Protein AF-A0A1F7JZT6-F1 (afdb_monomer)

Foldseek 3Di:
DDVVVVCVVVCVVVVVVVLVCLLVVLVVQLVVLVVVLVVVVVVVVVDVDPPVCPSNVVSVVSNVVSVVSNVCSVPPD

Mean predicted aligned error: 6.96 Å

Radius of gyration: 19.11 Å; Cα contacts (8 Å, |Δi|>4): 39; chains: 1; bounding box: 52×18×50 Å

Secondary structure (DSSP, 8-state):
--HHHHHHHTSHHHHHHHHHHHHHHHHHHHHHHHHHHHHHHHHHHHS---STTHHHHHHHHHHHHHHHHHHHHHHT-

pLDDT: mean 88.28, std 11.9, range [49.06, 98.19]

InterPro domains:
  IPR043716 Family of unknown function DUF5657 [PF18901] (17-77)

Sequence (77 aa):
MNAFIEFFNKGDAVNLLIKLFGIVGGFLYFFFAWVMIGQIRALKKTIEVHDEGLLITLAYVQLILSAVIVLYALFIL

Structure (mmCIF, N/CA/C/O backbone):
data_AF-A0A1F7JZT6-F1
#
_entry.id   AF-A0A1F7JZT6-F1
#
loop_
_atom_site.group_PDB
_atom_site.id
_atom_site.type_symbol
_atom_site.label_atom_id
_atom_site.label_alt_id
_atom_site.label_comp_id
_atom_site.label_asym_id
_atom_site.label_entity_id
_atom_site.label_seq_id
_atom_site.pdbx_PDB_ins_code
_atom_site.Cartn_x
_atom_site.Cartn_y
_atom_site.Cartn_z
_atom_site.occupancy
_atom_site.B_iso_or_equiv
_atom_site.auth_seq_id
_atom_site.auth_comp_id
_atom_site.auth_asym_id
_atom_site.auth_atom_id
_atom_site.pdbx_PDB_model_num
ATOM 1 N N . MET A 1 1 ? 32.450 1.812 -27.310 1.00 49.06 1 MET A N 1
ATOM 2 C CA . MET A 1 1 ? 31.903 3.094 -26.827 1.00 49.06 1 MET A CA 1
ATOM 3 C C . MET A 1 1 ? 30.461 3.206 -27.306 1.00 49.06 1 MET A C 1
ATOM 5 O O . MET A 1 1 ? 30.277 3.428 -28.485 1.00 49.06 1 MET A O 1
ATOM 9 N N . ASN A 1 2 ? 29.392 2.964 -26.550 1.00 56.19 2 ASN A N 1
ATOM 10 C CA . ASN A 1 2 ? 29.174 2.419 -25.208 1.00 56.19 2 ASN A CA 1
ATOM 11 C C . ASN A 1 2 ? 27.774 1.780 -25.282 1.00 56.19 2 ASN A C 1
ATOM 13 O O . ASN A 1 2 ? 26.809 2.524 -25.424 1.00 56.19 2 ASN A O 1
ATOM 17 N N . ALA A 1 3 ? 27.635 0.454 -25.174 1.00 63.59 3 ALA A N 1
ATOM 18 C CA . ALA A 1 3 ? 26.314 -0.204 -25.121 1.00 63.59 3 ALA A CA 1
A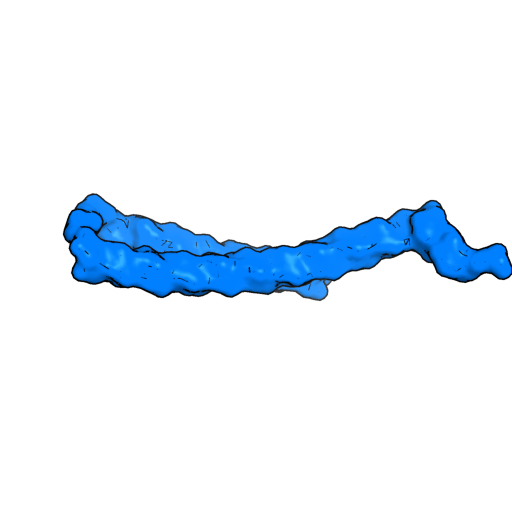TOM 19 C C . ALA A 1 3 ? 25.402 0.415 -24.036 1.00 63.59 3 ALA A C 1
ATOM 21 O O . ALA A 1 3 ? 24.186 0.489 -24.175 1.00 63.59 3 ALA A O 1
ATOM 22 N N . PHE A 1 4 ? 26.029 0.965 -22.994 1.00 63.06 4 PHE A N 1
ATOM 23 C CA . PHE A 1 4 ? 25.409 1.767 -21.947 1.00 63.06 4 PHE A CA 1
ATOM 24 C C . PHE A 1 4 ? 24.732 3.063 -22.448 1.00 63.06 4 PHE A C 1
ATOM 26 O O . PHE A 1 4 ? 23.652 3.411 -21.983 1.00 63.06 4 PHE A O 1
ATOM 33 N N . ILE A 1 5 ? 25.333 3.769 -23.414 1.00 67.12 5 ILE A N 1
ATOM 34 C CA . ILE A 1 5 ? 24.761 4.986 -24.023 1.00 67.12 5 ILE A CA 1
ATOM 35 C C . ILE A 1 5 ? 23.611 4.618 -24.972 1.00 67.12 5 ILE A C 1
ATOM 37 O O . ILE A 1 5 ? 22.614 5.330 -25.047 1.00 67.12 5 ILE A O 1
ATOM 41 N N . GLU A 1 6 ? 23.710 3.477 -25.655 1.00 64.19 6 GLU A N 1
ATOM 42 C CA . GLU A 1 6 ? 22.669 2.995 -26.568 1.00 64.19 6 GLU A CA 1
ATOM 43 C C . GLU A 1 6 ? 21.402 2.526 -25.824 1.00 64.19 6 GLU A C 1
ATOM 45 O O . GLU A 1 6 ? 20.291 2.804 -26.274 1.00 64.19 6 GLU A O 1
ATOM 50 N N . PHE A 1 7 ? 21.558 1.918 -24.639 1.00 63.69 7 PHE A N 1
ATOM 51 C CA . PHE A 1 7 ? 20.458 1.564 -23.725 1.00 63.69 7 PHE A CA 1
ATOM 52 C C . PHE A 1 7 ? 19.696 2.795 -23.199 1.00 63.69 7 PHE A C 1
ATOM 54 O O . PHE A 1 7 ? 18.474 2.769 -23.054 1.00 63.69 7 PHE A O 1
ATOM 61 N N . PHE A 1 8 ? 20.400 3.905 -22.954 1.00 63.28 8 PHE A N 1
ATOM 62 C CA . PHE A 1 8 ? 19.775 5.164 -22.535 1.00 63.28 8 PHE A CA 1
ATOM 63 C C . PHE A 1 8 ? 19.077 5.907 -23.685 1.00 63.28 8 PHE A C 1
ATOM 65 O O . PHE A 1 8 ? 18.027 6.507 -23.468 1.00 63.28 8 PHE A O 1
ATOM 72 N N . ASN A 1 9 ? 19.605 5.837 -24.910 1.00 66.31 9 ASN A N 1
ATOM 73 C CA . ASN A 1 9 ? 19.055 6.568 -26.059 1.00 66.31 9 ASN A CA 1
ATOM 74 C C . ASN A 1 9 ? 17.772 5.963 -26.654 1.00 66.31 9 ASN A C 1
ATOM 76 O O . ASN A 1 9 ? 17.056 6.661 -27.367 1.00 66.31 9 ASN A O 1
ATOM 80 N N . LYS A 1 10 ? 17.454 4.691 -26.377 1.00 65.31 10 LYS A N 1
ATOM 81 C CA . LYS A 1 10 ? 16.242 4.025 -26.899 1.00 65.31 10 LYS A CA 1
ATOM 82 C C . LYS A 1 10 ? 14.987 4.192 -26.033 1.00 65.31 10 LYS A C 1
ATOM 84 O O . LYS A 1 10 ? 13.948 3.636 -26.365 1.00 65.31 10 LYS A O 1
ATOM 89 N N . GLY A 1 11 ? 15.059 4.934 -24.926 1.00 68.62 11 GLY A N 1
ATOM 90 C CA . GLY A 1 11 ? 13.950 5.041 -23.965 1.00 68.62 11 GLY A CA 1
ATOM 91 C C . GLY A 1 11 ? 13.787 3.814 -23.053 1.00 68.62 11 GLY A C 1
ATOM 92 O O . GLY A 1 11 ? 13.036 3.877 -22.080 1.00 68.62 11 GLY A O 1
ATOM 93 N N . ASP A 1 12 ? 14.548 2.740 -23.291 1.00 78.62 12 ASP A N 1
ATOM 94 C CA . ASP A 1 12 ? 14.527 1.509 -22.490 1.00 78.62 12 ASP A CA 1
ATOM 95 C C . ASP A 1 12 ? 14.962 1.745 -21.037 1.00 78.62 12 ASP A C 1
ATOM 97 O O . ASP A 1 12 ? 14.350 1.210 -20.112 1.00 78.62 12 ASP A O 1
ATOM 101 N N . ALA A 1 13 ? 15.959 2.605 -20.806 1.00 82.25 13 ALA A N 1
ATOM 102 C CA . ALA A 1 13 ? 16.399 2.949 -19.452 1.00 82.25 13 ALA A CA 1
ATOM 103 C C . ALA A 1 13 ? 15.313 3.668 -18.631 1.00 82.25 13 ALA A C 1
ATOM 105 O O . ALA A 1 13 ? 15.148 3.398 -17.442 1.00 82.25 13 ALA A O 1
ATOM 106 N N . VAL A 1 14 ? 14.553 4.569 -19.261 1.00 84.12 14 VAL A N 1
ATOM 107 C CA . VAL A 1 14 ? 13.472 5.312 -18.596 1.00 84.12 14 VAL A CA 1
ATOM 108 C C . VAL A 1 14 ? 12.299 4.382 -18.288 1.00 84.12 14 VAL A C 1
ATOM 110 O O . VAL A 1 14 ? 11.788 4.410 -17.171 1.00 84.12 14 VAL A O 1
ATOM 113 N N . ASN A 1 15 ? 11.925 3.502 -19.221 1.00 84.06 15 ASN A N 1
ATOM 114 C CA . ASN A 1 15 ? 10.886 2.494 -18.991 1.00 84.06 15 ASN A CA 1
ATOM 115 C C . ASN A 1 15 ? 11.258 1.527 -17.858 1.00 84.06 15 ASN A C 1
ATOM 117 O O . ASN A 1 15 ? 10.431 1.249 -16.990 1.00 84.06 15 ASN A O 1
ATOM 121 N N . LEU A 1 16 ? 12.513 1.069 -17.814 1.00 86.3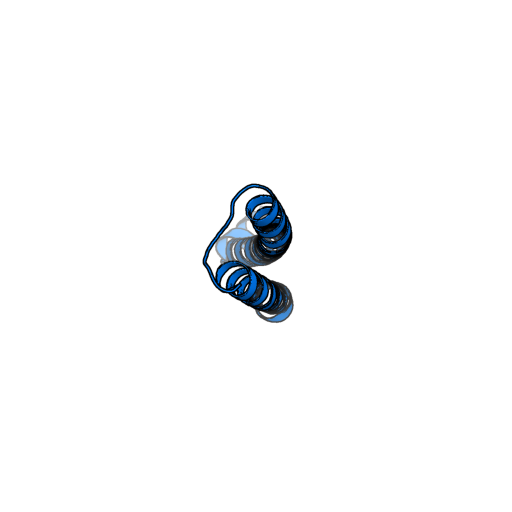8 16 LEU A N 1
ATOM 122 C CA . LEU A 1 16 ? 13.021 0.238 -16.721 1.00 86.38 16 LEU A CA 1
ATOM 123 C C . LEU A 1 16 ? 12.917 0.961 -15.369 1.00 86.38 16 LEU A C 1
ATOM 125 O O . LEU A 1 16 ? 12.466 0.373 -14.385 1.00 86.38 16 LEU A O 1
ATOM 129 N N . LEU A 1 17 ? 13.303 2.240 -15.314 1.00 89.31 17 LEU A N 1
ATOM 130 C CA . LEU A 1 17 ? 13.197 3.045 -14.098 1.00 89.31 17 LEU A CA 1
ATOM 131 C C . LEU A 1 17 ? 11.744 3.224 -13.657 1.00 89.31 17 LEU A C 1
ATOM 133 O O . LEU A 1 17 ? 11.456 3.024 -12.482 1.00 89.31 17 LEU A O 1
ATOM 137 N N . ILE A 1 18 ? 10.827 3.542 -14.575 1.00 88.69 18 ILE A N 1
ATOM 138 C CA . ILE A 1 18 ? 9.394 3.678 -14.271 1.00 88.69 18 ILE A CA 1
ATOM 139 C C . ILE A 1 18 ? 8.839 2.369 -13.706 1.00 88.69 18 ILE A C 1
ATOM 141 O O . ILE A 1 18 ? 8.130 2.395 -12.703 1.00 88.69 18 ILE A O 1
ATOM 145 N N . LYS A 1 19 ? 9.206 1.227 -14.293 1.00 90.31 19 LYS A N 1
ATOM 146 C CA . LYS A 1 19 ? 8.782 -0.096 -13.824 1.00 90.31 19 LYS A CA 1
ATOM 147 C C . LYS A 1 19 ? 9.285 -0.386 -12.409 1.00 90.31 19 LYS A C 1
ATOM 149 O O . LYS A 1 19 ? 8.500 -0.738 -11.531 1.00 90.31 19 LYS A O 1
ATOM 154 N N . LEU A 1 20 ? 10.575 -0.162 -12.152 1.00 93.00 20 LEU A N 1
ATOM 155 C CA . LEU A 1 20 ? 11.167 -0.343 -10.822 1.00 93.00 20 LEU A CA 1
ATOM 156 C C . LEU A 1 20 ? 10.543 0.595 -9.782 1.00 93.00 20 LEU A C 1
ATOM 158 O O . LEU A 1 20 ? 10.185 0.148 -8.692 1.00 93.00 20 LEU A O 1
ATOM 162 N N . PHE A 1 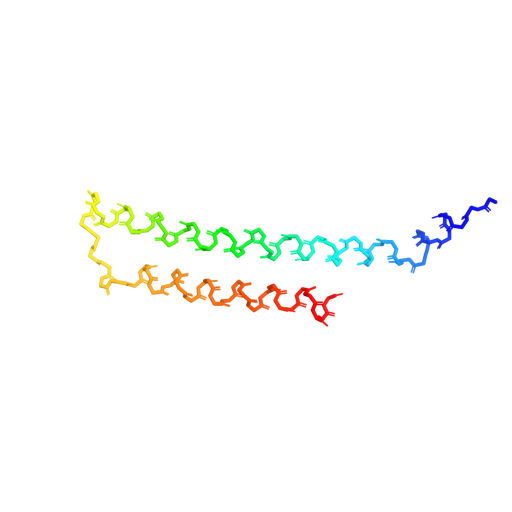21 ? 10.360 1.874 -10.119 1.00 93.75 21 PHE A N 1
ATOM 163 C CA . PHE A 1 21 ? 9.692 2.838 -9.244 1.00 93.75 21 PHE A CA 1
ATOM 164 C C . PHE A 1 21 ? 8.231 2.474 -8.994 1.00 93.75 21 PHE A C 1
ATOM 166 O O . PHE A 1 21 ? 7.764 2.623 -7.869 1.00 93.75 21 PHE A O 1
ATOM 173 N N . GLY A 1 22 ? 7.518 1.973 -10.002 1.00 93.94 22 GLY A N 1
ATOM 174 C CA . GLY A 1 22 ? 6.140 1.514 -9.866 1.00 93.94 22 GLY A CA 1
ATOM 175 C C . GLY A 1 22 ? 6.024 0.331 -8.910 1.00 93.94 22 GLY A C 1
ATOM 176 O O . GLY A 1 22 ? 5.176 0.349 -8.021 1.00 93.94 22 GLY A O 1
ATOM 177 N N . ILE A 1 23 ? 6.920 -0.654 -9.026 1.00 96.00 23 ILE A N 1
ATOM 178 C CA . ILE A 1 23 ? 6.963 -1.814 -8.125 1.00 96.00 23 ILE A CA 1
ATOM 179 C C . ILE A 1 23 ? 7.264 -1.363 -6.695 1.00 96.00 23 ILE A C 1
ATOM 181 O O . ILE A 1 23 ? 6.489 -1.646 -5.780 1.00 96.00 23 ILE A O 1
ATOM 185 N N . VAL A 1 24 ? 8.363 -0.629 -6.494 1.00 97.31 24 VAL A N 1
ATOM 186 C CA . VAL A 1 24 ? 8.769 -0.161 -5.161 1.00 97.31 24 VAL A CA 1
ATOM 187 C C . VAL A 1 24 ? 7.691 0.739 -4.556 1.00 97.31 24 VAL A C 1
ATOM 189 O O . VAL A 1 24 ? 7.279 0.524 -3.419 1.00 97.31 24 VAL A O 1
ATOM 192 N N . GLY A 1 25 ? 7.181 1.703 -5.322 1.00 97.00 25 GLY A N 1
ATOM 193 C CA . GLY A 1 25 ? 6.116 2.609 -4.903 1.00 97.00 25 GLY A CA 1
ATOM 194 C C . GLY A 1 25 ? 4.820 1.879 -4.551 1.00 97.00 25 GLY A C 1
ATOM 195 O O . GLY A 1 25 ? 4.206 2.194 -3.534 1.00 97.00 25 GLY A O 1
ATOM 196 N N . GLY A 1 26 ? 4.439 0.860 -5.326 1.00 97.12 26 GLY A N 1
ATOM 197 C CA . GLY A 1 26 ? 3.282 0.012 -5.042 1.00 97.12 26 GLY A CA 1
ATOM 198 C C . GLY A 1 26 ? 3.411 -0.704 -3.699 1.00 97.12 26 GLY A C 1
ATOM 199 O O . GLY A 1 26 ? 2.501 -0.629 -2.872 1.00 97.12 26 GLY A O 1
ATOM 200 N N . PHE A 1 27 ? 4.562 -1.331 -3.432 1.00 97.88 27 PHE A N 1
ATOM 201 C CA . PHE A 1 27 ? 4.815 -1.975 -2.139 1.00 97.88 27 PHE A CA 1
ATOM 202 C C . PHE A 1 27 ? 4.835 -0.971 -0.985 1.00 97.88 27 PHE A C 1
ATOM 204 O O . PHE A 1 27 ? 4.217 -1.222 0.050 1.00 97.88 27 PHE A O 1
ATOM 211 N N . LEU A 1 28 ? 5.494 0.178 -1.154 1.00 98.12 28 LEU A N 1
ATOM 212 C CA . LEU A 1 28 ? 5.512 1.233 -0.137 1.00 98.12 28 LEU A CA 1
ATOM 213 C C . LEU A 1 28 ? 4.095 1.722 0.186 1.00 98.12 28 LEU A C 1
ATOM 215 O O . LEU A 1 28 ? 3.752 1.875 1.358 1.00 98.12 28 LEU A O 1
ATOM 219 N N . TYR A 1 29 ? 3.252 1.908 -0.831 1.00 97.62 29 TYR A N 1
ATOM 220 C CA . TYR A 1 29 ? 1.862 2.306 -0.638 1.00 97.62 29 TYR A CA 1
ATOM 221 C C . TYR A 1 29 ? 1.028 1.212 0.045 1.00 97.62 29 TYR A C 1
ATOM 223 O O . TYR A 1 29 ? 0.199 1.514 0.904 1.00 97.62 29 TYR A O 1
ATOM 231 N N . PHE A 1 30 ? 1.278 -0.062 -0.269 1.00 98.19 30 PHE A N 1
ATOM 232 C CA . PHE A 1 30 ? 0.655 -1.188 0.428 1.00 98.19 30 PHE A CA 1
ATOM 233 C C . PHE A 1 30 ? 1.005 -1.205 1.921 1.00 98.19 30 PHE A C 1
ATOM 235 O O . PHE A 1 30 ? 0.107 -1.259 2.764 1.00 98.19 30 PHE A O 1
ATOM 242 N N . PHE A 1 31 ? 2.291 -1.068 2.262 1.00 98.12 31 PHE A N 1
ATOM 243 C CA . PHE A 1 31 ? 2.730 -0.962 3.656 1.00 98.12 31 PHE A CA 1
ATOM 244 C C . PHE A 1 31 ? 2.126 0.253 4.356 1.00 98.12 31 PHE A C 1
ATOM 246 O O . PHE A 1 31 ? 1.666 0.142 5.492 1.00 98.12 31 PHE A O 1
ATOM 253 N N . PHE A 1 32 ? 2.076 1.397 3.679 1.00 97.81 32 PHE A N 1
ATOM 254 C CA . PHE A 1 32 ? 1.435 2.595 4.205 1.00 97.81 32 PHE A CA 1
ATOM 255 C C . PHE A 1 32 ? -0.047 2.355 4.534 1.00 97.81 32 PHE A C 1
ATOM 257 O O . PHE A 1 32 ? -0.473 2.627 5.656 1.00 97.81 32 PHE A O 1
ATOM 264 N N . ALA A 1 33 ? -0.823 1.789 3.603 1.00 97.94 33 ALA A N 1
ATOM 265 C CA . ALA A 1 33 ? -2.239 1.487 3.818 1.00 97.94 33 ALA A CA 1
ATOM 266 C C . ALA A 1 33 ? -2.447 0.507 4.986 1.00 97.94 33 ALA A C 1
ATOM 268 O O . ALA A 1 33 ? -3.357 0.676 5.798 1.00 97.94 33 ALA A O 1
ATOM 269 N N . TRP A 1 34 ? -1.561 -0.482 5.120 1.00 97.75 34 TRP A N 1
ATOM 270 C CA . TRP A 1 34 ? -1.571 -1.411 6.246 1.00 97.75 34 TRP A CA 1
ATOM 271 C C . TRP A 1 34 ? -1.317 -0.707 7.587 1.00 97.75 34 TRP A C 1
ATOM 273 O O . TRP A 1 34 ? -2.067 -0.895 8.549 1.00 97.75 34 TRP A O 1
ATOM 283 N N . VAL A 1 35 ? -0.284 0.139 7.658 1.00 97.94 35 VAL A N 1
ATOM 284 C CA . VAL A 1 35 ? 0.061 0.909 8.866 1.00 97.94 35 VAL A CA 1
ATOM 285 C C . VAL A 1 35 ? -1.074 1.860 9.257 1.00 97.94 35 VAL A C 1
ATOM 287 O O . VAL A 1 35 ? -1.404 1.957 10.442 1.00 97.94 35 VAL A O 1
ATOM 290 N N . MET A 1 36 ? -1.726 2.495 8.281 1.00 97.12 36 MET A N 1
ATOM 291 C CA . MET A 1 36 ? -2.867 3.390 8.501 1.00 97.12 36 MET A CA 1
ATOM 292 C C . MET A 1 36 ? -4.021 2.708 9.243 1.00 97.12 36 MET A C 1
ATOM 294 O O . MET A 1 36 ? -4.610 3.310 10.140 1.00 97.12 36 MET A O 1
ATOM 298 N N . ILE A 1 37 ? -4.319 1.437 8.954 1.00 96.50 37 ILE A N 1
ATOM 299 C CA . ILE A 1 37 ? -5.349 0.688 9.696 1.00 96.50 37 ILE A CA 1
ATOM 300 C C . ILE A 1 37 ? -4.977 0.592 11.182 1.00 96.50 37 ILE A C 1
ATOM 302 O O . ILE A 1 37 ? -5.826 0.795 12.054 1.00 96.50 37 ILE A O 1
ATOM 306 N N . GLY A 1 38 ? -3.706 0.314 11.485 1.00 95.19 38 GLY A N 1
ATOM 307 C CA . GLY A 1 38 ? -3.195 0.291 12.856 1.00 95.19 38 GLY A CA 1
ATOM 308 C C . GLY A 1 38 ? -3.333 1.647 13.553 1.00 95.19 38 GLY A C 1
ATOM 309 O O . GLY A 1 38 ? -3.797 1.708 14.693 1.00 95.19 38 GLY A O 1
ATOM 310 N N . GLN A 1 39 ? -3.005 2.732 12.850 1.00 95.12 39 GLN A N 1
ATOM 311 C CA . GLN A 1 39 ? -3.121 4.098 13.364 1.00 95.12 39 GLN A CA 1
ATOM 312 C C . GLN A 1 39 ? -4.578 4.502 13.628 1.00 95.12 39 GLN A C 1
ATOM 314 O O . GLN A 1 39 ? -4.870 5.049 14.688 1.00 95.12 39 GLN A O 1
ATOM 319 N N . ILE A 1 40 ? -5.513 4.159 12.737 1.00 94.38 40 ILE A N 1
ATOM 320 C CA . ILE A 1 40 ? -6.948 4.421 12.936 1.00 94.38 40 ILE A CA 1
ATOM 321 C C . ILE A 1 40 ? -7.477 3.648 14.145 1.00 94.38 40 ILE A C 1
ATOM 323 O O . ILE A 1 40 ? -8.221 4.196 14.956 1.00 94.38 40 ILE A O 1
ATOM 327 N N . ARG A 1 41 ? -7.071 2.384 14.318 1.00 92.31 41 ARG A N 1
ATOM 328 C CA . ARG A 1 41 ? -7.444 1.605 15.509 1.00 92.31 41 ARG A CA 1
ATOM 329 C C . ARG A 1 41 ? -6.883 2.212 16.793 1.00 92.31 41 ARG A C 1
ATOM 331 O O . ARG A 1 41 ? -7.572 2.188 17.806 1.00 92.31 41 ARG A O 1
ATOM 338 N N .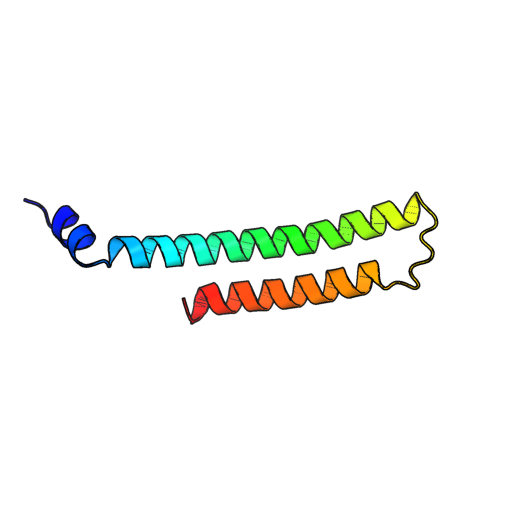 ALA A 1 42 ? -5.654 2.726 16.769 1.00 93.75 42 ALA A N 1
ATOM 339 C CA . ALA A 1 42 ? -5.065 3.409 17.918 1.00 93.75 42 ALA A CA 1
ATOM 340 C C . ALA A 1 42 ? -5.824 4.706 18.244 1.00 93.75 42 ALA A C 1
ATOM 342 O O . ALA A 1 42 ? -6.165 4.929 19.401 1.00 93.75 42 ALA A O 1
ATOM 343 N N . LEU A 1 43 ? -6.173 5.496 17.224 1.00 93.31 43 LEU A N 1
ATOM 344 C CA . LEU A 1 43 ? -6.952 6.727 17.365 1.00 93.31 43 LEU A CA 1
ATOM 345 C C . LEU A 1 43 ? -8.334 6.475 17.984 1.00 93.31 43 LEU A C 1
ATOM 347 O O . LEU A 1 43 ? -8.729 7.168 18.914 1.00 93.31 43 LEU A O 1
ATOM 351 N N . LYS A 1 44 ? -9.046 5.437 17.527 1.00 88.94 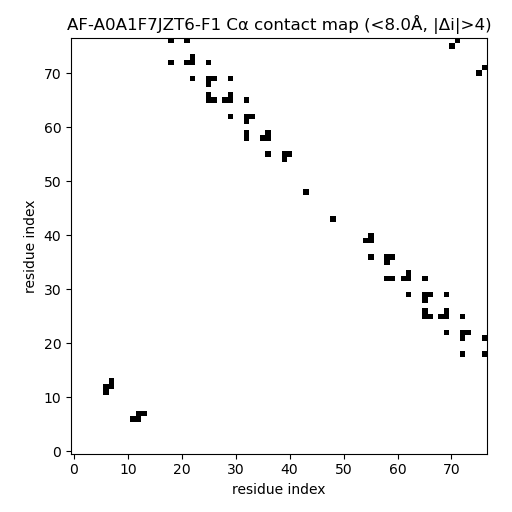44 LYS A N 1
ATOM 352 C CA . LYS A 1 44 ? -10.366 5.070 18.071 1.00 88.94 44 LYS A CA 1
ATOM 353 C C . LYS A 1 44 ? -10.333 4.601 19.527 1.00 88.94 44 LYS A C 1
ATOM 355 O O . LYS A 1 44 ? -11.374 4.558 20.169 1.00 88.94 44 LYS A O 1
ATOM 360 N N . LYS A 1 45 ? -9.164 4.213 20.048 1.00 87.12 45 LYS A N 1
ATOM 361 C CA . LYS A 1 45 ? -9.002 3.857 21.467 1.00 87.12 45 LYS A CA 1
ATOM 362 C C . LYS A 1 45 ? -8.790 5.075 22.359 1.00 87.12 45 LYS A C 1
ATOM 364 O O . LYS A 1 45 ? -9.057 4.985 23.551 1.00 87.12 45 LYS A O 1
ATOM 369 N N . THR A 1 46 ? -8.257 6.167 21.817 1.00 88.75 46 THR A N 1
ATOM 370 C CA . THR A 1 46 ? -7.918 7.369 22.590 1.00 88.75 46 THR A CA 1
ATOM 371 C C . THR A 1 46 ? -8.974 8.458 22.475 1.00 88.75 46 THR A C 1
ATOM 373 O O . THR A 1 46 ? -9.100 9.270 23.386 1.00 88.75 46 THR A O 1
ATOM 376 N N . ILE A 1 47 ? -9.724 8.481 21.372 1.00 86.50 47 ILE A N 1
ATOM 377 C CA . ILE A 1 47 ? -10.747 9.483 21.088 1.00 86.50 47 ILE A CA 1
ATOM 378 C C . ILE A 1 47 ? -12.034 8.768 20.684 1.00 86.50 47 ILE A C 1
ATOM 380 O O . ILE A 1 47 ? -12.022 7.867 19.844 1.00 86.50 47 ILE A O 1
ATOM 384 N N . GLU A 1 48 ? -13.150 9.198 21.267 1.00 80.06 48 GLU A N 1
ATOM 385 C CA . GLU A 1 48 ? -14.479 8.754 20.864 1.00 80.06 48 GLU A CA 1
ATOM 386 C C . GLU A 1 48 ? -14.833 9.391 19.513 1.00 80.06 48 GLU A C 1
ATOM 388 O O . GLU A 1 48 ? -15.214 10.558 19.411 1.00 80.06 48 GLU A O 1
ATOM 393 N N . VAL A 1 49 ? -14.621 8.628 18.442 1.00 78.44 49 VAL A N 1
ATOM 394 C CA . VAL A 1 49 ? -14.922 9.055 17.075 1.00 78.44 49 VAL A CA 1
ATOM 395 C C . VAL A 1 49 ? -16.312 8.540 16.695 1.00 78.44 49 VAL A C 1
ATOM 397 O O . VAL A 1 49 ? -16.502 7.338 16.519 1.00 78.44 49 VAL A O 1
ATOM 400 N N . HIS A 1 50 ? -17.275 9.448 16.523 1.00 80.75 50 HIS A N 1
ATOM 401 C CA . HIS A 1 50 ? -18.635 9.154 16.049 1.00 80.75 50 HIS A CA 1
ATOM 402 C C . HIS A 1 50 ? -18.668 8.981 14.517 1.00 80.75 50 HIS A C 1
ATOM 404 O O . HIS A 1 50 ? -19.328 9.737 13.813 1.00 80.75 50 HIS A O 1
ATOM 410 N N . ASP A 1 51 ? -17.899 8.030 13.980 1.00 84.06 51 ASP A N 1
ATOM 411 C CA . ASP A 1 51 ? -17.803 7.782 12.530 1.00 84.06 51 ASP A CA 1
ATOM 412 C C . ASP A 1 51 ? -18.535 6.519 12.058 1.00 84.06 51 ASP A C 1
ATOM 414 O O . ASP A 1 51 ? -18.378 6.138 10.901 1.00 84.06 51 ASP A O 1
ATOM 418 N N . GLU A 1 52 ? -19.255 5.820 12.942 1.00 85.44 52 GLU A N 1
ATOM 419 C CA . GLU A 1 52 ? -19.926 4.535 12.657 1.00 85.44 52 GLU A CA 1
ATOM 420 C C . GLU A 1 52 ? -19.008 3.475 12.007 1.00 85.44 52 GLU A C 1
ATOM 422 O O . GLU A 1 52 ? -19.461 2.545 11.345 1.00 85.44 52 GLU A O 1
ATOM 427 N N . GLY A 1 53 ? -17.685 3.587 12.172 1.00 86.44 53 GLY A N 1
ATOM 428 C CA . GLY A 1 53 ? -16.742 2.687 11.507 1.00 86.44 53 GLY A CA 1
ATOM 429 C C . GLY A 1 53 ? -16.333 3.099 10.088 1.00 86.44 53 GLY A C 1
ATOM 430 O O . GLY A 1 53 ? -15.484 2.431 9.501 1.00 86.44 53 GLY A O 1
ATOM 431 N N . LEU A 1 54 ? -16.840 4.202 9.539 1.00 92.31 54 LEU A N 1
ATOM 432 C CA . LEU A 1 54 ? -16.565 4.630 8.164 1.00 92.31 54 LEU A CA 1
ATOM 433 C C . LEU A 1 54 ? -15.063 4.779 7.889 1.00 92.31 54 LEU A C 1
ATOM 435 O O . LEU A 1 54 ? -14.569 4.272 6.880 1.00 92.31 54 LEU A O 1
ATOM 439 N N . LEU A 1 55 ? -14.310 5.390 8.810 1.00 92.44 55 LEU A N 1
ATOM 440 C CA . LEU A 1 55 ? -12.879 5.634 8.619 1.00 92.44 55 LEU A CA 1
ATOM 441 C C . LEU A 1 55 ? -12.078 4.326 8.517 1.00 92.44 55 LEU A C 1
ATOM 443 O O . LEU A 1 55 ? -11.149 4.221 7.719 1.00 92.44 55 LEU A O 1
ATOM 447 N N . ILE A 1 56 ? -12.456 3.303 9.295 1.00 93.12 56 ILE A N 1
ATOM 448 C CA . ILE A 1 56 ? -11.774 2.004 9.244 1.00 93.12 56 ILE A CA 1
ATOM 449 C C . ILE A 1 56 ? -12.184 1.194 8.012 1.00 93.12 56 ILE A C 1
ATOM 451 O O . ILE A 1 56 ? -11.342 0.518 7.425 1.00 93.12 56 ILE A O 1
ATOM 455 N N . THR A 1 57 ? -13.435 1.319 7.569 1.00 95.19 57 THR A N 1
ATOM 456 C CA . THR A 1 57 ? -13.9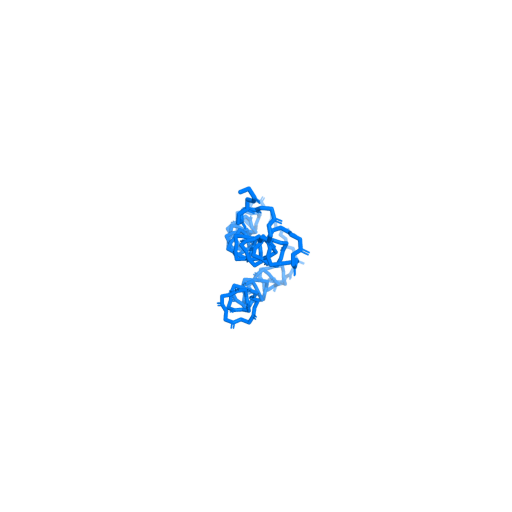08 0.726 6.313 1.00 95.19 57 THR A CA 1
ATOM 457 C C . THR A 1 57 ? -13.147 1.294 5.118 1.00 95.19 57 THR A C 1
ATOM 459 O O . THR A 1 57 ? -12.629 0.528 4.307 1.00 95.19 57 THR A O 1
ATOM 462 N N . LEU A 1 58 ? -12.993 2.621 5.042 1.00 96.00 58 LEU A N 1
ATOM 463 C CA . LEU A 1 58 ? -12.203 3.269 3.991 1.00 96.00 58 LEU A CA 1
ATOM 464 C C . LEU A 1 58 ? -10.744 2.805 3.999 1.00 96.00 58 LEU A C 1
ATOM 466 O O . LEU A 1 58 ? -10.180 2.556 2.937 1.00 96.00 58 LEU A O 1
ATOM 470 N N . ALA A 1 59 ? -10.145 2.619 5.175 1.00 96.31 59 ALA A N 1
ATOM 471 C CA . ALA A 1 59 ? -8.777 2.122 5.278 1.00 96.31 59 ALA A CA 1
ATOM 472 C C . ALA A 1 59 ? -8.619 0.684 4.753 1.00 96.31 59 ALA A C 1
ATOM 474 O O . ALA A 1 59 ? -7.625 0.375 4.097 1.00 96.31 59 ALA A O 1
ATOM 475 N N . TYR A 1 60 ? -9.606 -0.192 4.973 1.00 97.19 60 TYR A N 1
ATOM 476 C CA . TYR A 1 60 ? -9.602 -1.527 4.365 1.00 97.19 60 TYR A CA 1
ATOM 477 C C . TYR A 1 60 ? -9.787 -1.486 2.850 1.00 97.19 60 TYR A C 1
ATOM 479 O O . TYR A 1 60 ? -9.086 -2.204 2.140 1.00 97.19 60 TYR A O 1
ATOM 487 N N . VAL A 1 61 ? -10.683 -0.634 2.341 1.00 97.38 61 VAL A N 1
ATOM 488 C CA . VAL A 1 61 ? -10.828 -0.421 0.891 1.00 97.38 61 VAL A CA 1
ATOM 489 C C . VAL A 1 61 ? -9.502 0.055 0.301 1.00 97.38 61 VAL A C 1
ATOM 491 O O . VAL A 1 61 ? -9.047 -0.478 -0.707 1.00 97.38 61 VAL A O 1
ATOM 494 N N . GLN A 1 62 ? -8.829 0.993 0.966 1.00 96.75 62 GLN A N 1
ATOM 495 C CA . GLN A 1 62 ? -7.523 1.489 0.550 1.00 96.75 62 GLN A CA 1
ATOM 496 C C . GLN A 1 62 ? -6.449 0.390 0.544 1.00 96.75 62 GLN A C 1
ATOM 498 O O . GLN A 1 62 ? -5.635 0.347 -0.376 1.00 96.75 62 GLN A O 1
ATOM 503 N N . LEU A 1 63 ? -6.459 -0.527 1.517 1.00 98.06 63 LEU A N 1
ATOM 504 C CA . LEU A 1 63 ? -5.563 -1.687 1.530 1.00 98.06 63 LEU A CA 1
ATOM 505 C C . LEU A 1 63 ? -5.834 -2.651 0.360 1.00 98.06 63 LEU A C 1
ATOM 507 O O . LEU A 1 63 ? -4.904 -3.196 -0.229 1.00 98.06 63 LEU A O 1
ATOM 511 N N . ILE A 1 64 ? -7.100 -2.859 -0.003 1.00 98.06 64 ILE A N 1
ATOM 512 C CA . ILE A 1 64 ? -7.458 -3.689 -1.162 1.00 98.06 64 ILE A CA 1
ATOM 513 C C . ILE A 1 64 ? -6.978 -3.019 -2.456 1.00 98.06 64 ILE A C 1
ATOM 515 O O . ILE A 1 64 ? -6.354 -3.667 -3.294 1.00 98.06 64 ILE A O 1
ATOM 519 N N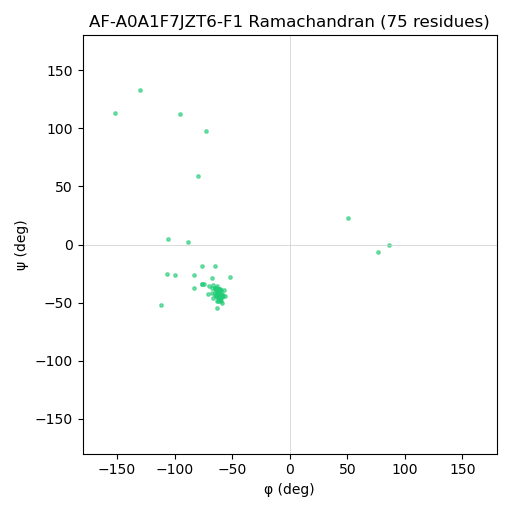 . LEU A 1 65 ? -7.211 -1.713 -2.608 1.00 97.75 65 LEU A N 1
ATOM 520 C CA . LEU A 1 65 ? -6.754 -0.954 -3.773 1.00 97.75 65 LEU A CA 1
ATOM 521 C C . LEU A 1 65 ? -5.226 -0.938 -3.886 1.00 97.75 65 LEU A C 1
ATOM 523 O O . LEU A 1 65 ? -4.695 -1.067 -4.986 1.00 97.75 65 LEU A O 1
ATOM 527 N N . SER A 1 66 ? -4.502 -0.834 -2.770 1.00 97.81 66 SER A N 1
ATOM 528 C CA . SER A 1 66 ? -3.040 -0.901 -2.793 1.00 97.81 66 SER A CA 1
ATOM 529 C C . SER A 1 66 ? -2.529 -2.284 -3.200 1.00 97.81 66 SER A C 1
ATOM 531 O O . SER A 1 66 ? -1.559 -2.366 -3.951 1.00 97.81 66 SER A O 1
ATOM 533 N N . ALA A 1 67 ? -3.215 -3.366 -2.817 1.00 97.50 67 ALA A N 1
ATOM 534 C CA . ALA A 1 67 ? -2.907 -4.704 -3.320 1.00 97.50 67 ALA A CA 1
ATOM 535 C C . ALA A 1 67 ? -3.092 -4.792 -4.846 1.00 97.50 67 ALA A C 1
ATOM 537 O O . ALA A 1 67 ? -2.241 -5.349 -5.537 1.00 97.50 67 ALA A O 1
ATOM 538 N N . VAL A 1 68 ? -4.151 -4.182 -5.391 1.00 97.44 68 VAL A N 1
ATOM 539 C CA . VAL A 1 68 ? -4.364 -4.092 -6.848 1.00 97.44 68 VAL A CA 1
ATOM 540 C C . VAL A 1 68 ? -3.237 -3.311 -7.529 1.00 97.44 68 VAL A C 1
ATOM 542 O O . VAL A 1 68 ? -2.757 -3.744 -8.573 1.00 97.44 68 VAL A O 1
ATOM 545 N N . ILE A 1 69 ? -2.762 -2.212 -6.934 1.00 96.19 69 ILE A N 1
ATOM 546 C CA . ILE A 1 69 ? -1.621 -1.441 -7.459 1.00 96.19 69 ILE A CA 1
ATOM 547 C C . ILE A 1 69 ? -0.349 -2.296 -7.492 1.00 96.19 69 ILE A C 1
ATOM 549 O O . ILE A 1 69 ? 0.365 -2.272 -8.492 1.00 96.19 69 ILE A O 1
ATOM 553 N N . VAL A 1 70 ? -0.071 -3.077 -6.442 1.00 97.12 70 VAL A N 1
ATOM 554 C CA . VAL A 1 70 ? 1.083 -3.993 -6.415 1.00 97.12 70 VAL A CA 1
ATOM 555 C C . VAL A 1 70 ? 0.977 -5.032 -7.530 1.00 97.12 70 VAL A C 1
ATOM 557 O O . VAL A 1 70 ? 1.939 -5.238 -8.265 1.00 97.12 70 VAL A O 1
ATOM 560 N N . LEU A 1 71 ? -0.192 -5.655 -7.703 1.00 96.44 71 LEU A 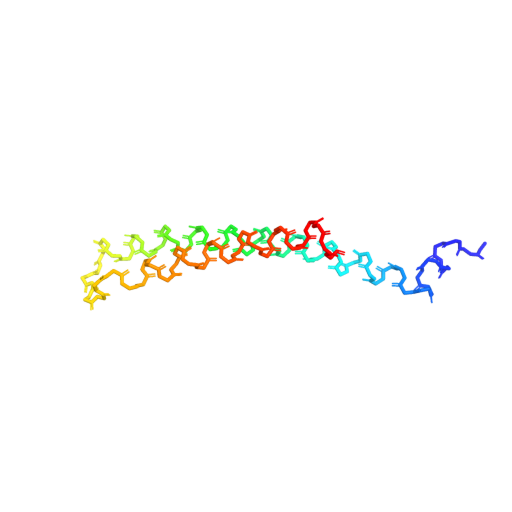N 1
ATOM 561 C CA . LEU A 1 71 ? -0.414 -6.624 -8.780 1.00 96.44 71 LEU A CA 1
ATOM 562 C C . LEU A 1 71 ? -0.243 -5.975 -10.160 1.00 96.44 71 LEU A C 1
ATOM 564 O O . LEU A 1 71 ? 0.445 -6.524 -11.018 1.00 96.44 71 LEU A O 1
ATOM 568 N N . TYR A 1 72 ? -0.804 -4.783 -10.364 1.00 94.31 72 TYR A N 1
ATOM 569 C CA . TYR A 1 72 ? -0.633 -4.021 -11.599 1.00 94.31 72 TYR A CA 1
ATOM 570 C C . TYR A 1 72 ? 0.848 -3.726 -11.879 1.00 94.31 72 TYR A C 1
ATOM 572 O O . TYR A 1 72 ? 1.324 -3.945 -12.991 1.00 94.31 72 TYR A O 1
ATOM 580 N N . ALA A 1 73 ? 1.595 -3.292 -10.863 1.00 93.75 73 ALA A N 1
ATOM 581 C CA . ALA A 1 73 ? 3.011 -2.974 -10.994 1.00 93.75 73 ALA A CA 1
ATOM 582 C C . ALA A 1 73 ? 3.893 -4.205 -11.273 1.00 93.75 73 ALA A C 1
ATOM 584 O O . ALA A 1 73 ? 4.940 -4.064 -11.892 1.00 93.75 73 ALA A O 1
ATOM 585 N N . LEU A 1 74 ? 3.495 -5.399 -10.820 1.00 92.81 74 LEU A N 1
ATOM 586 C CA . LEU A 1 74 ? 4.250 -6.637 -11.041 1.00 92.81 74 LEU A CA 1
ATOM 587 C C . LEU A 1 74 ? 3.972 -7.281 -12.403 1.00 92.81 74 LEU A C 1
ATOM 589 O O . LEU A 1 74 ? 4.881 -7.859 -12.997 1.00 92.81 74 LEU A O 1
ATOM 593 N N . PHE A 1 75 ? 2.721 -7.232 -12.869 1.00 92.25 75 PHE A N 1
ATOM 594 C CA . PHE A 1 75 ? 2.285 -8.001 -14.038 1.00 92.25 75 PHE A CA 1
ATOM 595 C C . PHE A 1 75 ? 2.05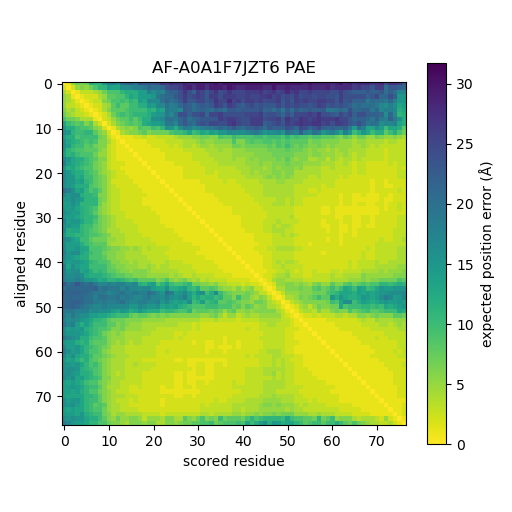9 -7.163 -15.298 1.00 92.25 75 PHE A C 1
ATOM 597 O O . PHE A 1 75 ? 2.137 -7.717 -16.393 1.00 92.25 75 PHE A O 1
ATOM 604 N N . ILE A 1 76 ? 1.753 -5.869 -15.166 1.00 86.06 76 ILE A N 1
ATOM 605 C CA . ILE A 1 76 ? 1.351 -5.020 -16.299 1.00 86.06 76 ILE A CA 1
ATOM 606 C C . ILE A 1 76 ? 2.412 -3.970 -16.616 1.00 86.06 76 ILE A C 1
ATOM 608 O O . ILE A 1 76 ? 2.811 -3.851 -17.775 1.00 86.06 76 ILE A O 1
ATOM 612 N N . LEU A 1 77 ? 2.846 -3.207 -15.608 1.00 77.50 77 LEU A N 1
ATOM 613 C CA . LEU A 1 77 ? 3.931 -2.231 -15.750 1.00 77.50 77 LEU A CA 1
ATOM 614 C C . LEU A 1 77 ? 5.256 -2.968 -15.957 1.00 77.50 77 LEU A C 1
ATOM 616 O O . LEU A 1 77 ? 6.076 -2.588 -16.821 1.00 77.50 77 LEU A O 1
#

Solvent-accessible surface area (backbone atoms only — not comparable to full-atom values): 4187 Å² total; per-residue (Å²): 141,49,76,72,57,54,44,54,73,70,50,53,48,57,53,52,49,52,30,54,48,39,35,53,51,18,49,52,46,30,52,47,29,53,51,47,47,56,50,51,56,52,47,59,73,78,40,93,70,95,51,92,58,50,70,59,51,52,33,50,52,47,34,53,51,24,48,51,42,33,51,42,25,74,76,71,89

Organism: NCBI:txid1802078